Protein AF-A0AAV0VFT0-F1 (afdb_monomer)

Radius of gyration: 14.13 Å; Cα contacts (8 Å, |Δi|>4): 101; chains: 1; bounding box: 34×26×34 Å

Structure (mmCIF, N/CA/C/O backbone):
data_AF-A0AAV0VFT0-F1
#
_entry.id   AF-A0AAV0VFT0-F1
#
loop_
_atom_site.group_PDB
_atom_site.id
_atom_site.type_symbol
_atom_site.label_atom_id
_atom_site.label_alt_id
_atom_site.label_comp_id
_atom_site.label_asy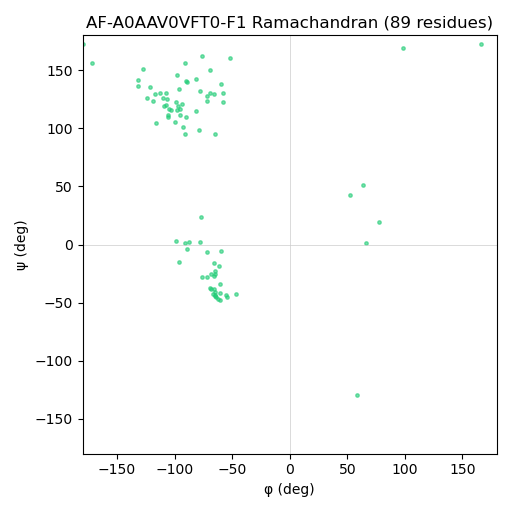m_id
_atom_site.label_entity_id
_atom_site.label_seq_id
_atom_site.pdbx_PDB_ins_code
_atom_site.Cartn_x
_atom_site.Cartn_y
_atom_site.Cartn_z
_atom_site.occupancy
_atom_site.B_iso_or_equiv
_atom_site.auth_seq_id
_atom_site.auth_comp_id
_atom_site.auth_asym_id
_atom_site.auth_atom_id
_atom_site.pdbx_PDB_model_num
ATOM 1 N N . MET A 1 1 ? -16.386 9.930 -10.760 1.00 29.86 1 MET A N 1
ATOM 2 C CA . MET A 1 1 ? -15.197 9.049 -10.754 1.00 29.86 1 MET A CA 1
ATOM 3 C C . MET A 1 1 ? -13.988 9.928 -10.471 1.00 29.86 1 MET A C 1
ATOM 5 O O . MET A 1 1 ? -13.631 10.731 -11.320 1.00 29.86 1 MET A O 1
ATOM 9 N N . TYR A 1 2 ? -13.453 9.892 -9.251 1.00 37.47 2 TYR A N 1
ATOM 10 C CA . TYR A 1 2 ? -12.337 10.755 -8.851 1.00 37.47 2 TYR A CA 1
ATOM 11 C C . TYR A 1 2 ? -11.020 10.034 -9.154 1.00 37.47 2 TYR A C 1
ATOM 13 O O . TYR A 1 2 ? -10.698 9.038 -8.514 1.00 37.47 2 TYR A O 1
ATOM 21 N N . PHE A 1 3 ? -10.279 10.509 -10.154 1.00 44.88 3 PHE A N 1
ATOM 22 C CA . PHE A 1 3 ? -8.950 9.996 -10.484 1.00 44.88 3 PHE A CA 1
ATOM 23 C C . PHE A 1 3 ? -7.898 10.807 -9.722 1.00 44.88 3 PHE A C 1
ATOM 25 O O . PHE A 1 3 ? -7.481 11.876 -10.165 1.00 44.88 3 PHE A O 1
ATOM 32 N N . ALA A 1 4 ? -7.474 10.321 -8.554 1.00 56.84 4 ALA A N 1
ATOM 33 C CA . ALA A 1 4 ? -6.377 10.934 -7.811 1.00 56.84 4 ALA A CA 1
ATOM 34 C C . ALA A 1 4 ? -5.034 10.514 -8.433 1.00 56.84 4 ALA A C 1
ATOM 36 O O . ALA A 1 4 ? -4.533 9.419 -8.178 1.00 56.84 4 ALA A O 1
ATOM 37 N N . LYS A 1 5 ? -4.452 11.375 -9.278 1.00 59.25 5 LYS A N 1
ATOM 38 C CA . LYS A 1 5 ? -3.098 11.185 -9.822 1.00 59.25 5 LYS A CA 1
ATOM 39 C C . LYS A 1 5 ? -2.094 11.900 -8.923 1.00 59.25 5 LYS A C 1
ATOM 41 O O . LYS A 1 5 ? -1.943 13.116 -9.002 1.00 59.25 5 LYS A O 1
ATOM 46 N N . THR A 1 6 ? -1.405 11.156 -8.064 1.00 62.53 6 THR A N 1
ATOM 47 C CA . THR A 1 6 ? -0.439 11.736 -7.120 1.00 62.53 6 THR A CA 1
ATOM 48 C C . THR A 1 6 ? 0.989 11.624 -7.661 1.00 62.53 6 THR A C 1
ATOM 50 O O . THR A 1 6 ? 1.502 10.506 -7.790 1.00 62.53 6 THR A O 1
ATOM 53 N N . PRO A 1 7 ? 1.686 12.743 -7.954 1.00 64.25 7 PRO A N 1
ATOM 54 C CA . PRO A 1 7 ? 3.129 12.692 -8.162 1.00 64.25 7 PRO A CA 1
ATOM 55 C C . PRO A 1 7 ? 3.785 12.164 -6.875 1.00 64.25 7 PRO A C 1
ATOM 57 O O . PRO A 1 7 ? 3.385 12.540 -5.775 1.00 64.25 7 PRO A O 1
ATOM 60 N N . LYS A 1 8 ? 4.778 11.271 -6.996 1.00 71.25 8 LYS A N 1
ATOM 61 C CA . LYS A 1 8 ? 5.397 10.542 -5.864 1.00 71.25 8 LYS A CA 1
ATOM 62 C C . LYS A 1 8 ? 4.423 9.602 -5.130 1.00 71.25 8 LYS A C 1
ATOM 64 O O . LYS A 1 8 ? 4.349 9.617 -3.902 1.00 71.25 8 LYS A O 1
ATOM 69 N N . ALA A 1 9 ? 3.721 8.744 -5.877 1.00 71.12 9 ALA A N 1
ATOM 70 C CA . ALA A 1 9 ? 2.758 7.773 -5.343 1.00 71.12 9 ALA A CA 1
ATOM 71 C C . ALA A 1 9 ? 3.279 6.982 -4.125 1.00 71.12 9 ALA A C 1
ATOM 73 O O . ALA A 1 9 ? 2.571 6.881 -3.131 1.00 71.12 9 ALA A O 1
ATOM 74 N N . CYS A 1 10 ? 4.536 6.516 -4.144 1.00 73.62 10 CYS A N 1
ATOM 75 C CA . CYS A 1 10 ? 5.141 5.809 -3.006 1.00 73.62 10 CYS A CA 1
ATOM 76 C C . CYS A 1 10 ? 5.191 6.677 -1.735 1.00 73.62 10 CYS A C 1
ATOM 78 O O . CYS A 1 10 ? 4.748 6.255 -0.671 1.00 73.62 10 CYS A O 1
ATOM 80 N N . SER A 1 11 ? 5.662 7.924 -1.838 1.00 77.50 11 SER A N 1
ATOM 81 C CA . SER A 1 11 ? 5.739 8.840 -0.694 1.00 77.50 11 SER A CA 1
ATOM 82 C C . SER A 1 11 ? 4.356 9.282 -0.206 1.00 77.50 11 SER A C 1
ATOM 84 O O . SER A 1 11 ? 4.150 9.420 0.998 1.00 77.50 11 SER A O 1
ATOM 86 N N . ALA A 1 12 ? 3.407 9.502 -1.120 1.00 79.56 12 ALA A N 1
ATOM 87 C CA . ALA A 1 12 ? 2.029 9.841 -0.771 1.00 79.56 12 ALA A CA 1
ATOM 88 C C . ALA A 1 12 ?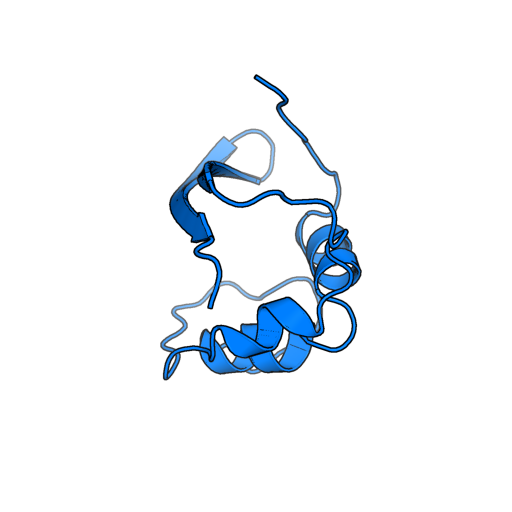 1.334 8.680 -0.042 1.00 79.56 12 ALA A C 1
ATOM 90 O O . ALA A 1 12 ? 0.704 8.887 0.992 1.00 79.56 12 ALA A O 1
ATOM 91 N N . PHE A 1 13 ? 1.517 7.455 -0.536 1.00 76.75 13 PHE A N 1
ATOM 92 C CA . PHE A 1 13 ? 0.956 6.259 0.077 1.00 76.75 13 PHE A CA 1
ATOM 93 C C . PHE A 1 13 ? 1.608 5.954 1.436 1.00 76.75 13 PHE A C 1
ATOM 95 O O . PHE A 1 13 ? 0.897 5.679 2.399 1.00 76.75 13 PHE A O 1
ATOM 102 N N . LYS A 1 14 ? 2.928 6.157 1.574 1.00 81.19 14 LYS A N 1
ATOM 103 C CA . LYS A 1 14 ? 3.627 6.117 2.872 1.00 81.19 14 LYS A CA 1
ATOM 104 C C . LYS A 1 14 ? 3.014 7.087 3.890 1.00 81.19 14 LYS A C 1
ATOM 106 O O . LYS A 1 14 ? 2.817 6.709 5.040 1.00 81.19 14 LYS A O 1
ATOM 111 N N . LYS A 1 15 ? 2.677 8.319 3.486 1.00 81.00 15 LYS A N 1
ATOM 112 C CA . LYS A 1 15 ? 2.021 9.300 4.376 1.00 81.00 15 LYS A CA 1
ATOM 113 C C . LYS A 1 15 ? 0.618 8.864 4.807 1.00 81.00 15 LYS A C 1
ATOM 115 O O . LYS A 1 15 ? 0.266 9.045 5.969 1.00 81.00 15 LYS A O 1
ATOM 120 N N . LEU A 1 16 ? -0.157 8.293 3.887 1.00 78.12 16 LEU A N 1
ATOM 121 C CA . LEU A 1 16 ? -1.514 7.809 4.152 1.00 78.12 16 LEU A CA 1
ATOM 122 C C . LEU A 1 16 ? -1.515 6.610 5.115 1.00 78.12 16 LEU A C 1
ATOM 124 O O . LEU A 1 16 ? -2.296 6.577 6.063 1.00 78.12 16 LEU A O 1
ATOM 128 N N . MET A 1 17 ? -0.586 5.673 4.927 1.00 75.56 17 MET A N 1
ATOM 129 C CA . MET A 1 17 ? -0.413 4.525 5.824 1.00 75.56 17 MET A CA 1
ATOM 130 C C . MET A 1 17 ? 0.201 4.922 7.177 1.00 75.56 17 MET A C 1
ATOM 132 O O . MET A 1 17 ? -0.055 4.277 8.197 1.00 75.56 17 MET A O 1
ATOM 136 N N . GLY A 1 18 ? 0.998 5.993 7.215 1.00 81.38 18 GLY A N 1
ATOM 137 C CA . GLY A 1 18 ? 1.616 6.498 8.439 1.00 81.38 18 GLY A CA 1
ATOM 138 C C . GLY A 1 18 ? 2.502 5.445 9.108 1.00 81.38 18 GLY A C 1
ATOM 139 O O . GLY A 1 18 ? 3.328 4.803 8.456 1.00 81.38 18 GLY A O 1
ATOM 140 N N . ASN A 1 19 ? 2.298 5.231 10.409 1.00 80.62 19 ASN A N 1
ATOM 141 C CA . ASN A 1 19 ? 3.092 4.298 11.220 1.00 80.62 19 ASN A CA 1
ATOM 142 C C . ASN A 1 19 ? 2.921 2.823 10.810 1.00 80.62 19 ASN A C 1
ATOM 144 O O . ASN A 1 19 ? 3.745 1.987 11.166 1.00 80.62 19 ASN A O 1
ATOM 148 N N . THR A 1 20 ? 1.881 2.496 10.039 1.00 82.19 20 THR A N 1
ATOM 149 C CA . THR A 1 20 ? 1.601 1.121 9.584 1.00 82.19 20 THR A CA 1
ATOM 150 C C . THR A 1 20 ? 2.289 0.768 8.262 1.00 82.19 20 THR A C 1
ATOM 152 O O . THR A 1 20 ? 2.235 -0.380 7.822 1.00 82.19 20 THR A O 1
ATOM 155 N N . TRP A 1 21 ? 2.986 1.730 7.641 1.00 81.25 21 TRP A N 1
ATOM 156 C CA . TRP A 1 21 ? 3.683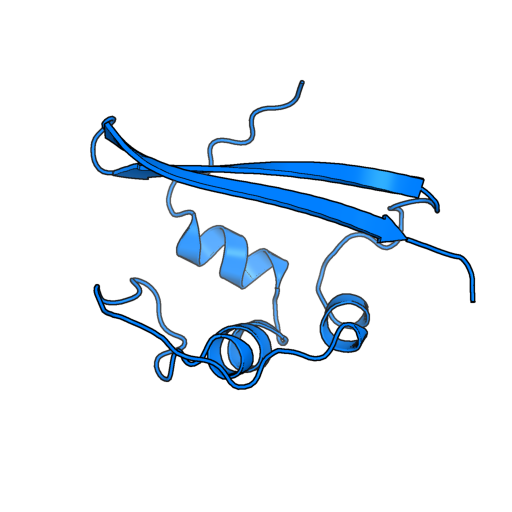 1.549 6.365 1.00 81.25 21 TRP A CA 1
ATOM 157 C C . TRP A 1 21 ? 4.670 0.377 6.379 1.00 81.25 21 TRP A C 1
ATOM 159 O O . TRP A 1 21 ? 4.677 -0.441 5.461 1.00 81.25 21 TRP A O 1
ATOM 169 N N . ALA A 1 22 ? 5.474 0.275 7.439 1.00 82.31 22 ALA A N 1
ATOM 170 C CA . ALA A 1 22 ? 6.467 -0.785 7.574 1.00 82.31 22 ALA A CA 1
ATOM 171 C C . ALA A 1 22 ? 5.815 -2.173 7.654 1.00 82.31 22 ALA A C 1
ATOM 173 O O . ALA A 1 22 ? 6.221 -3.087 6.942 1.00 82.31 22 ALA A O 1
ATOM 174 N N . SER A 1 23 ? 4.759 -2.315 8.460 1.00 83.44 23 SER A N 1
ATOM 175 C CA . SER A 1 23 ? 4.013 -3.568 8.602 1.00 83.44 23 SER A CA 1
ATOM 176 C C . SER A 1 23 ? 3.293 -3.964 7.313 1.00 83.44 23 SER A C 1
ATOM 178 O O . SER A 1 23 ? 3.291 -5.139 6.956 1.00 83.44 23 SER A O 1
ATOM 180 N N . PHE A 1 24 ? 2.734 -2.994 6.582 1.00 82.56 24 PHE A N 1
ATOM 181 C CA . PHE A 1 24 ? 2.112 -3.240 5.281 1.00 82.56 24 PHE A CA 1
ATOM 182 C C . PHE A 1 24 ? 3.128 -3.761 4.259 1.00 82.56 24 PHE A C 1
ATOM 184 O O . PHE A 1 24 ? 2.875 -4.762 3.591 1.00 82.56 24 PHE A O 1
ATOM 191 N N . LEU A 1 25 ? 4.297 -3.124 4.157 1.00 84.44 25 LEU A N 1
ATOM 192 C CA . LEU A 1 25 ? 5.352 -3.570 3.248 1.00 84.44 25 LEU A CA 1
ATOM 193 C C . LEU A 1 25 ? 5.914 -4.937 3.635 1.00 84.44 25 LEU A C 1
ATOM 195 O O . LEU A 1 25 ? 6.046 -5.802 2.770 1.00 84.44 25 LEU A O 1
ATOM 199 N N . HIS A 1 26 ? 6.154 -5.168 4.924 1.00 83.81 26 HIS A N 1
ATOM 200 C CA . HIS A 1 26 ? 6.607 -6.462 5.421 1.00 83.81 26 HIS A CA 1
ATOM 201 C C . HIS A 1 26 ? 5.588 -7.572 5.125 1.00 83.81 26 HIS A C 1
ATOM 203 O O . HIS A 1 26 ? 5.960 -8.650 4.665 1.00 83.81 26 HIS A O 1
ATOM 209 N N . GLY A 1 27 ? 4.292 -7.297 5.298 1.00 81.62 27 GLY A N 1
ATOM 210 C CA . GLY A 1 27 ? 3.229 -8.236 4.937 1.00 81.62 27 GLY A CA 1
ATOM 211 C C . GLY A 1 27 ? 3.142 -8.523 3.434 1.00 81.62 27 GLY A C 1
ATOM 212 O O . GLY A 1 27 ? 2.733 -9.613 3.041 1.00 81.62 27 GLY A O 1
ATOM 213 N N . ASN A 1 28 ? 3.606 -7.595 2.591 1.00 79.81 28 ASN A N 1
ATOM 214 C CA . ASN A 1 28 ? 3.788 -7.792 1.149 1.00 79.81 28 ASN A CA 1
ATOM 215 C C . ASN A 1 28 ? 5.163 -8.395 0.782 1.00 79.81 28 ASN A C 1
ATOM 217 O O . ASN A 1 28 ? 5.445 -8.606 -0.395 1.00 79.81 28 ASN A O 1
ATOM 221 N N . GLY A 1 29 ? 6.011 -8.717 1.767 1.00 81.00 29 GLY A N 1
ATOM 222 C CA . GLY A 1 29 ? 7.328 -9.330 1.555 1.00 81.00 29 GLY A CA 1
ATOM 223 C C . GLY A 1 29 ? 8.396 -8.349 1.078 1.00 81.00 29 GLY A C 1
ATOM 224 O O . GLY A 1 29 ? 9.401 -8.766 0.508 1.00 81.00 29 GLY A O 1
ATOM 225 N N . ILE A 1 30 ? 8.171 -7.050 1.275 1.00 82.06 30 ILE A N 1
ATOM 226 C CA . ILE A 1 30 ? 9.096 -5.986 0.897 1.00 82.06 30 ILE A CA 1
ATOM 227 C C . ILE A 1 30 ? 9.939 -5.628 2.133 1.00 82.06 30 ILE A C 1
ATOM 229 O O . ILE A 1 30 ? 9.402 -5.052 3.082 1.00 82.06 30 ILE A O 1
ATOM 233 N N . PRO A 1 31 ? 11.251 -5.932 2.142 1.00 74.94 31 PRO A N 1
ATOM 234 C CA . PRO A 1 31 ? 12.108 -5.681 3.300 1.00 74.94 31 PRO A CA 1
ATOM 235 C C . PRO A 1 31 ? 12.483 -4.202 3.451 1.00 74.94 31 PRO A C 1
ATOM 237 O O . PRO A 1 31 ? 12.716 -3.735 4.563 1.00 74.94 31 PRO A O 1
ATOM 240 N N . ASN A 1 32 ? 12.537 -3.449 2.345 1.00 77.81 32 ASN A N 1
ATOM 241 C CA . ASN A 1 32 ? 12.892 -2.036 2.381 1.00 77.81 32 ASN A CA 1
ATOM 242 C C . ASN A 1 32 ? 11.642 -1.152 2.472 1.00 77.81 32 ASN A C 1
ATOM 244 O O . ASN A 1 32 ? 10.788 -1.168 1.587 1.00 77.81 32 ASN A O 1
ATOM 248 N N . THR A 1 33 ? 11.563 -0.349 3.534 1.00 75.81 33 THR A N 1
ATOM 249 C CA . THR A 1 33 ? 10.451 0.581 3.777 1.00 75.81 33 THR A CA 1
ATOM 250 C C . THR A 1 33 ? 10.673 1.978 3.199 1.00 75.81 33 THR A C 1
ATOM 252 O O . THR A 1 33 ? 9.825 2.876 3.325 1.00 75.81 33 THR A O 1
ATOM 255 N N . GLU A 1 34 ? 11.808 2.179 2.541 1.00 77.38 34 GLU A N 1
ATOM 256 C CA . GLU A 1 34 ? 12.158 3.424 1.884 1.00 77.38 34 GLU A CA 1
ATOM 257 C C . GLU A 1 34 ? 11.683 3.441 0.430 1.00 77.38 34 GLU A C 1
ATOM 259 O O . GLU A 1 34 ? 11.716 2.449 -0.293 1.00 77.38 34 GLU A O 1
ATOM 264 N N . CYS A 1 35 ? 11.197 4.606 0.008 1.00 72.31 35 CYS A N 1
ATOM 265 C CA . CYS A 1 35 ? 10.873 4.864 -1.388 1.00 72.31 35 CYS A CA 1
ATOM 266 C C . CYS A 1 35 ? 12.132 5.408 -2.084 1.00 72.31 35 CYS A C 1
ATOM 268 O O . CYS A 1 35 ? 12.767 6.292 -1.508 1.00 72.31 35 CYS A O 1
ATOM 270 N N . PRO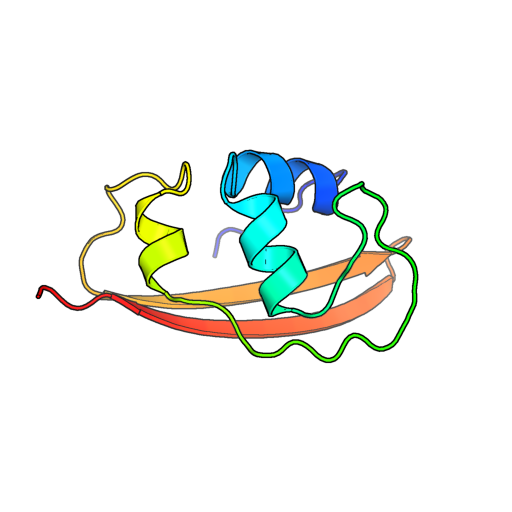 A 1 36 ? 12.440 5.011 -3.332 1.00 74.50 36 PRO A N 1
ATOM 271 C CA . PRO A 1 36 ? 11.645 4.163 -4.222 1.00 74.50 36 PRO A CA 1
ATOM 272 C C . PRO A 1 36 ? 11.796 2.663 -3.934 1.00 74.50 36 PRO A C 1
ATOM 274 O O . PRO A 1 36 ? 12.886 2.174 -3.663 1.00 74.50 36 PRO A O 1
ATOM 277 N N . LEU A 1 37 ? 10.689 1.929 -4.072 1.00 74.94 37 LEU A N 1
ATOM 278 C CA . LEU A 1 37 ? 10.711 0.470 -4.027 1.00 74.94 37 LEU A CA 1
ATOM 279 C C . LEU A 1 37 ? 11.488 -0.065 -5.234 1.00 74.94 37 LEU A C 1
ATOM 281 O O . LEU A 1 37 ? 11.228 0.333 -6.373 1.00 74.94 37 LEU A O 1
ATOM 285 N N . LEU A 1 38 ? 12.442 -0.955 -4.972 1.00 77.19 38 LEU A N 1
ATOM 286 C CA . LEU A 1 38 ? 13.235 -1.604 -6.011 1.00 77.19 38 LEU A CA 1
ATOM 287 C C . LEU A 1 38 ? 12.369 -2.574 -6.821 1.00 77.19 38 LEU A C 1
ATOM 289 O O . LEU A 1 38 ? 11.410 -3.153 -6.313 1.00 77.19 38 LEU A O 1
ATOM 293 N N . GLN A 1 39 ? 12.716 -2.755 -8.094 1.00 70.81 39 GLN A N 1
ATOM 294 C CA . GLN A 1 39 ? 12.045 -3.727 -8.947 1.00 70.81 39 GLN A CA 1
ATOM 295 C C . GLN A 1 39 ? 12.449 -5.142 -8.520 1.00 70.81 39 GLN A C 1
ATOM 297 O O . GLN A 1 39 ? 13.633 -5.447 -8.407 1.00 70.81 39 GLN A O 1
ATOM 302 N N . GLY A 1 40 ? 11.463 -6.001 -8.285 1.00 75.62 40 GLY A N 1
ATOM 303 C CA . GLY A 1 40 ? 11.686 -7.371 -7.843 1.00 75.62 40 GLY A CA 1
ATOM 304 C C . GLY A 1 40 ? 10.373 -8.122 -7.660 1.00 75.62 40 GLY A C 1
ATOM 305 O O . GLY A 1 40 ? 9.291 -7.541 -7.762 1.00 75.62 40 GLY A O 1
ATOM 306 N N . VAL A 1 41 ? 10.478 -9.424 -7.402 1.00 76.44 41 VAL A N 1
ATOM 307 C CA . VAL A 1 41 ? 9.336 -10.257 -7.015 1.00 76.44 41 VAL A CA 1
ATOM 308 C C . VAL A 1 41 ? 9.307 -10.325 -5.496 1.00 76.44 41 VAL A C 1
ATOM 310 O O . VAL A 1 41 ? 10.235 -10.841 -4.878 1.00 76.44 41 VAL A O 1
ATOM 313 N N . PHE A 1 42 ? 8.239 -9.806 -4.899 1.00 79.25 42 PHE A N 1
ATOM 314 C CA . PHE A 1 42 ? 8.036 -9.827 -3.456 1.00 79.25 42 PHE A CA 1
ATOM 315 C C . PHE A 1 42 ? 6.962 -10.853 -3.120 1.00 79.25 42 PHE A C 1
ATOM 317 O O . PHE A 1 42 ? 5.862 -10.816 -3.673 1.00 79.25 42 PHE A O 1
ATOM 324 N N . LYS A 1 43 ? 7.292 -11.792 -2.232 1.00 79.38 43 LYS A N 1
ATOM 325 C CA . LYS A 1 43 ? 6.343 -12.775 -1.713 1.00 79.38 43 LYS A CA 1
ATOM 326 C C . LYS A 1 43 ? 6.192 -12.539 -0.221 1.00 79.38 43 LYS A C 1
ATOM 328 O O . LYS A 1 43 ? 7.087 -12.855 0.557 1.00 79.38 43 LYS A O 1
ATOM 333 N N . GLY A 1 44 ? 5.071 -11.943 0.151 1.00 82.62 44 GLY A N 1
ATOM 334 C CA . GLY A 1 44 ? 4.750 -11.661 1.539 1.00 82.62 44 GLY A CA 1
ATOM 335 C C . GLY A 1 44 ? 3.965 -12.779 2.219 1.00 82.62 44 GLY A C 1
ATOM 336 O O . GLY A 1 44 ? 3.269 -13.534 1.539 1.00 82.62 44 GLY A O 1
ATOM 337 N N . PRO A 1 45 ? 4.036 -12.869 3.558 1.00 83.75 45 PRO A N 1
ATOM 338 C CA . PRO A 1 45 ? 3.188 -13.763 4.346 1.00 83.75 45 PRO A CA 1
ATOM 339 C C . PRO A 1 45 ? 1.719 -13.301 4.414 1.00 83.75 45 PRO A C 1
ATOM 341 O O . PRO A 1 45 ? 0.883 -14.027 4.944 1.00 83.75 45 PRO A O 1
ATOM 344 N N . GLY A 1 46 ? 1.396 -12.115 3.883 1.00 78.25 46 GLY A N 1
ATOM 345 C CA . GLY A 1 46 ? 0.115 -11.437 4.069 1.00 78.25 46 GLY A CA 1
ATOM 346 C C . GLY A 1 46 ? 0.194 -10.375 5.170 1.00 78.25 46 GLY A C 1
ATOM 347 O O . GLY A 1 46 ? 1.179 -10.283 5.903 1.00 78.25 46 GLY A O 1
ATOM 348 N N . PHE A 1 47 ? -0.837 -9.538 5.274 1.00 77.94 47 PHE A N 1
ATOM 349 C CA . PHE A 1 47 ? -0.950 -8.489 6.291 1.00 77.94 47 PHE A CA 1
ATOM 350 C C . PHE A 1 47 ? -2.280 -8.600 7.040 1.00 77.94 47 PHE A C 1
ATOM 352 O O . PHE A 1 47 ? -3.279 -9.054 6.486 1.00 77.94 47 PHE A O 1
ATOM 359 N N . ASP A 1 48 ? -2.287 -8.168 8.301 1.00 78.50 48 ASP A N 1
ATOM 360 C CA . ASP A 1 48 ? -3.490 -8.131 9.133 1.00 78.50 48 ASP A CA 1
ATOM 361 C C . ASP A 1 48 ? -4.363 -6.921 8.764 1.00 78.50 48 ASP A C 1
ATOM 363 O O . ASP A 1 48 ? -3.872 -5.794 8.663 1.00 78.50 48 ASP A O 1
ATOM 367 N N . LEU A 1 49 ? -5.667 -7.135 8.580 1.00 71.94 49 LEU A N 1
ATOM 368 C CA . LEU A 1 49 ? -6.625 -6.067 8.287 1.00 71.94 49 LEU A CA 1
ATOM 369 C C . LEU A 1 49 ? -6.757 -5.070 9.452 1.00 71.94 49 LEU A C 1
ATOM 371 O O . LEU A 1 49 ? -7.079 -3.905 9.214 1.00 71.94 49 LEU A O 1
ATOM 375 N N . LEU A 1 50 ? -6.423 -5.474 10.684 1.00 72.06 50 LEU A N 1
ATOM 376 C CA . LEU A 1 50 ? -6.367 -4.579 11.850 1.00 72.06 50 LEU A CA 1
ATOM 377 C C . LEU A 1 50 ? -5.337 -3.447 11.692 1.00 72.06 50 LEU A C 1
ATOM 379 O O . LEU A 1 50 ? -5.421 -2.428 12.378 1.00 72.06 50 LEU A O 1
ATOM 383 N N . LEU A 1 51 ? -4.377 -3.575 10.767 1.00 69.31 51 LEU A N 1
ATOM 384 C CA . LEU A 1 51 ? -3.456 -2.486 10.439 1.00 69.31 51 LEU A CA 1
ATOM 385 C C . LEU A 1 51 ? -4.197 -1.258 9.906 1.00 69.31 51 LEU A C 1
ATOM 387 O O . LEU A 1 51 ? -3.785 -0.140 10.206 1.00 69.31 51 LEU A O 1
ATOM 391 N N . PHE A 1 52 ? -5.303 -1.434 9.177 1.00 69.19 52 PHE A N 1
ATOM 392 C CA . PHE A 1 52 ? -6.046 -0.307 8.611 1.00 69.19 52 PHE A CA 1
ATOM 393 C C . PHE A 1 52 ? -6.740 0.548 9.676 1.00 69.19 52 PHE A C 1
ATOM 395 O O . PHE A 1 52 ? -6.882 1.749 9.462 1.00 69.19 52 PHE A O 1
ATOM 402 N N . GLU A 1 53 ? -7.065 -0.002 10.851 1.00 69.00 53 GLU A N 1
ATOM 403 C CA . GLU A 1 53 ? -7.618 0.775 11.975 1.00 69.00 53 GLU A CA 1
ATOM 404 C C . GLU A 1 53 ? -6.617 1.794 12.538 1.00 69.00 53 GLU A C 1
ATOM 406 O O . GLU A 1 53 ? -7.010 2.824 13.080 1.00 69.00 53 GLU A O 1
ATOM 411 N N . LYS A 1 54 ? -5.314 1.516 12.4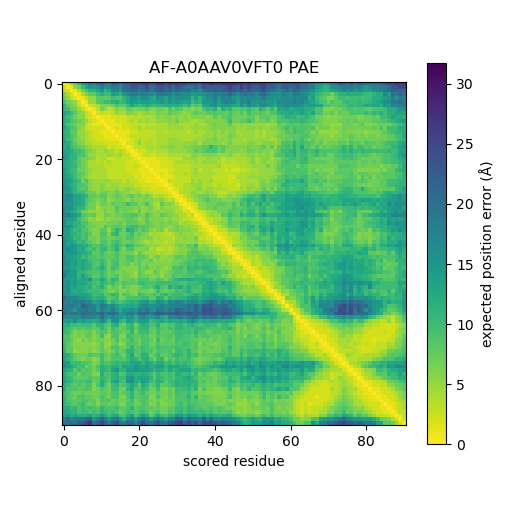00 1.00 68.62 54 LYS A N 1
ATOM 412 C CA . LYS A 1 54 ? -4.221 2.367 12.898 1.00 68.62 54 LYS A CA 1
ATOM 413 C C . LYS A 1 54 ? -3.614 3.264 11.816 1.00 68.62 54 LYS A C 1
ATOM 415 O O . LYS A 1 54 ? -2.620 3.945 12.071 1.00 68.62 54 LYS A O 1
ATOM 420 N N . THR A 1 55 ? -4.156 3.230 10.599 1.00 70.75 55 THR A N 1
ATOM 421 C CA . THR A 1 55 ? -3.732 4.135 9.522 1.00 70.75 55 THR A CA 1
ATOM 422 C C . THR A 1 55 ? -4.303 5.533 9.739 1.00 70.75 55 THR A C 1
ATOM 424 O O . THR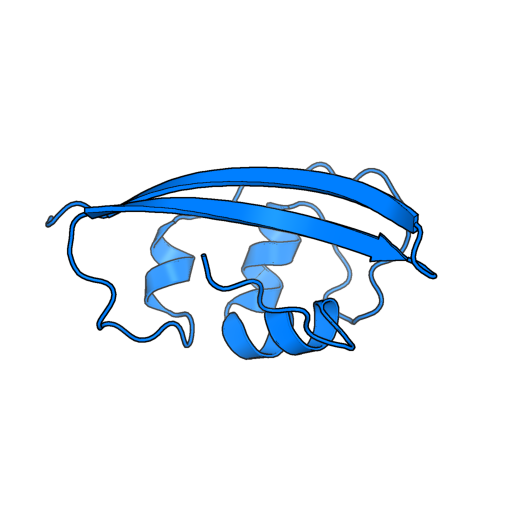 A 1 55 ? -5.297 5.714 10.434 1.00 70.75 55 THR A O 1
ATOM 427 N N . ASN A 1 56 ? -3.725 6.533 9.072 1.00 67.56 56 ASN A N 1
ATOM 428 C CA . ASN A 1 56 ? -4.287 7.886 9.037 1.00 67.56 56 ASN A CA 1
ATOM 429 C C . ASN A 1 56 ? -5.482 7.993 8.067 1.00 67.56 56 ASN A C 1
ATOM 431 O O . ASN A 1 56 ? -5.760 9.074 7.541 1.00 67.56 56 ASN A O 1
ATOM 435 N N . LEU A 1 57 ? -6.158 6.878 7.766 1.00 69.25 57 LEU A N 1
ATOM 436 C CA . LEU A 1 57 ? -7.357 6.898 6.943 1.00 69.25 57 LEU A CA 1
ATOM 437 C C . LEU A 1 57 ? -8.481 7.583 7.729 1.00 69.25 57 LEU A C 1
ATOM 439 O O . LEU A 1 57 ? -8.719 7.229 8.884 1.00 69.25 57 LEU A O 1
ATOM 443 N N . PRO A 1 58 ? -9.182 8.565 7.136 1.00 62.19 58 PRO A N 1
ATOM 444 C CA . PRO A 1 58 ? -10.290 9.213 7.816 1.00 62.19 58 PRO A CA 1
ATOM 445 C C . PRO A 1 58 ? -11.346 8.171 8.197 1.00 62.19 58 PRO A C 1
ATOM 447 O O . PRO A 1 58 ? -11.898 7.485 7.344 1.00 62.19 58 PRO A O 1
ATOM 450 N N . GLN A 1 59 ? -11.654 8.085 9.491 1.00 59.81 59 GLN A N 1
ATOM 451 C CA . GLN A 1 59 ? -12.647 7.167 10.070 1.00 59.81 59 GLN A CA 1
ATOM 452 C C . GLN A 1 59 ? -14.077 7.361 9.520 1.00 59.81 59 GLN A C 1
ATOM 454 O O . GLN A 1 59 ? -14.976 6.596 9.850 1.00 59.81 59 GLN A O 1
ATOM 459 N N . SER A 1 60 ? -14.298 8.380 8.683 1.00 59.31 60 SER A N 1
ATOM 460 C CA . SER A 1 60 ? -15.571 8.692 8.031 1.00 59.31 60 SER A CA 1
ATOM 461 C C . SER A 1 60 ? -15.898 7.813 6.819 1.00 59.31 60 SER A C 1
ATOM 463 O O . SER A 1 60 ? -16.932 8.034 6.185 1.00 59.31 60 SER A O 1
ATOM 465 N N . PHE A 1 61 ? -15.064 6.823 6.472 1.00 60.78 61 PHE A N 1
ATOM 466 C CA . PHE A 1 61 ? -15.474 5.773 5.537 1.00 60.78 61 PHE A CA 1
ATOM 467 C C . PHE A 1 61 ? -16.606 4.959 6.178 1.00 60.78 61 PHE A C 1
ATOM 469 O O . PHE A 1 61 ? -16.380 4.069 6.993 1.00 60.78 61 PHE A O 1
ATOM 476 N N . PHE A 1 62 ? -17.840 5.339 5.845 1.00 58.50 62 PHE A N 1
ATOM 477 C CA . PHE A 1 62 ? -19.064 4.647 6.232 1.00 58.50 62 PHE A CA 1
ATOM 478 C C . PHE A 1 62 ? -19.012 3.147 5.888 1.00 58.50 62 PHE A C 1
ATOM 480 O O . PHE A 1 62 ? -18.256 2.697 5.031 1.00 58.50 62 PHE A O 1
ATOM 487 N N . TYR A 1 63 ? -19.872 2.364 6.537 1.00 68.62 63 TYR A N 1
ATOM 488 C CA . TYR A 1 63 ? -20.104 0.965 6.181 1.00 68.62 63 TYR A CA 1
ATOM 489 C C . TYR A 1 63 ? -20.561 0.852 4.722 1.00 68.62 63 TYR A C 1
ATOM 491 O O . TYR A 1 63 ? -21.478 1.560 4.299 1.00 68.62 63 TYR A O 1
ATOM 499 N N . GLY A 1 64 ? -19.934 -0.034 3.951 1.00 75.00 64 GLY A N 1
ATOM 500 C CA . GLY A 1 64 ? -20.226 -0.160 2.528 1.00 75.00 64 GLY A CA 1
ATOM 501 C C . GLY A 1 64 ? -19.195 -0.973 1.753 1.00 75.00 64 GLY A C 1
ATOM 502 O O . GLY A 1 64 ? -18.152 -1.366 2.274 1.00 75.00 64 GLY A O 1
ATOM 503 N N . THR A 1 65 ? -19.511 -1.230 0.484 1.00 81.62 65 THR A N 1
ATOM 504 C CA . THR A 1 65 ? -18.593 -1.864 -0.469 1.00 81.62 65 THR A CA 1
ATOM 505 C C . THR A 1 65 ? -17.913 -0.790 -1.308 1.00 81.62 65 THR A C 1
ATOM 507 O O . THR A 1 65 ? -18.566 -0.055 -2.048 1.00 81.62 65 THR A O 1
ATOM 510 N N . TYR A 1 66 ? -16.591 -0.721 -1.217 1.00 80.00 66 TYR A N 1
ATOM 511 C CA . TYR A 1 66 ? -15.755 0.218 -1.947 1.00 80.00 66 TYR A CA 1
ATOM 512 C C . TYR A 1 66 ? -14.981 -0.507 -3.036 1.00 80.00 66 TYR A C 1
ATOM 514 O O . TYR A 1 66 ? -14.312 -1.508 -2.787 1.00 80.00 66 TYR A O 1
ATOM 522 N N . LYS A 1 67 ? -15.033 0.033 -4.253 1.00 82.75 67 LYS A N 1
ATOM 523 C CA . LYS A 1 67 ? -14.230 -0.443 -5.376 1.00 82.75 67 LYS A CA 1
ATOM 524 C C . LYS A 1 67 ? -13.100 0.545 -5.640 1.00 82.75 67 LYS A C 1
ATOM 526 O O . LYS A 1 67 ? -13.336 1.654 -6.117 1.00 82.75 67 LYS A O 1
ATOM 531 N N . LEU A 1 68 ? -11.876 0.141 -5.329 1.00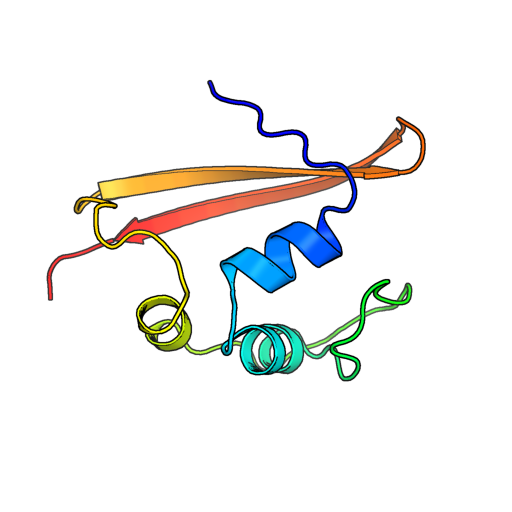 78.56 68 LEU A N 1
ATOM 532 C CA . LEU A 1 68 ? -10.664 0.922 -5.547 1.00 78.56 68 LEU A CA 1
ATOM 533 C C . LEU A 1 68 ? -9.989 0.458 -6.832 1.00 78.56 68 LEU A C 1
ATOM 535 O O . LEU A 1 68 ? -9.648 -0.714 -6.976 1.00 78.56 68 LEU A O 1
ATOM 539 N N . HIS A 1 69 ? -9.792 1.384 -7.765 1.00 80.38 69 HIS A N 1
ATOM 540 C CA . HIS A 1 69 ? -9.009 1.149 -8.972 1.00 80.38 69 HIS A CA 1
ATOM 541 C C . HIS A 1 69 ? -7.661 1.849 -8.813 1.00 80.38 69 HIS A C 1
ATOM 543 O O . HIS A 1 69 ? -7.606 3.075 -8.710 1.00 80.38 69 HIS A O 1
ATOM 549 N N . MET A 1 70 ? -6.580 1.077 -8.804 1.00 76.81 70 MET A N 1
ATOM 550 C CA . MET A 1 70 ? -5.217 1.592 -8.762 1.00 76.81 70 MET A CA 1
ATOM 551 C C . MET A 1 70 ? -4.534 1.336 -10.097 1.00 76.81 70 MET A C 1
ATOM 553 O O . MET A 1 70 ? -4.481 0.209 -10.585 1.00 76.81 70 MET A O 1
ATOM 557 N N . TYR A 1 71 ? -4.006 2.402 -10.686 1.00 79.75 71 TYR A N 1
ATOM 558 C CA . TYR A 1 71 ? -3.233 2.358 -11.919 1.00 79.75 71 TYR A CA 1
ATOM 559 C C . TYR A 1 71 ? -1.830 2.841 -11.611 1.00 79.75 71 TYR A C 1
ATOM 561 O O . TYR A 1 71 ? -1.649 3.911 -11.024 1.00 79.75 71 TYR A O 1
ATOM 569 N N . TYR A 1 72 ? -0.842 2.063 -12.022 1.00 75.38 72 TYR A N 1
ATOM 570 C CA . TYR A 1 72 ? 0.546 2.426 -11.852 1.00 75.38 72 TYR A CA 1
ATOM 571 C C . TYR A 1 72 ? 1.137 2.813 -13.204 1.00 75.38 72 TYR A C 1
ATOM 573 O O . TYR A 1 72 ? 1.158 2.019 -14.145 1.00 75.38 72 TYR A O 1
ATOM 581 N N . SER A 1 73 ? 1.606 4.057 -13.297 1.00 74.31 73 SER A N 1
ATOM 582 C CA . SER A 1 73 ? 2.209 4.612 -14.507 1.00 74.31 73 SER A CA 1
ATOM 583 C C . SER A 1 73 ? 3.635 5.081 -14.248 1.00 74.31 73 SER A C 1
ATOM 585 O O . SER A 1 73 ? 3.871 5.789 -13.263 1.00 74.31 73 SER A O 1
ATOM 587 N N . ARG A 1 74 ? 4.567 4.765 -15.148 1.00 72.62 74 ARG A N 1
ATOM 588 C CA . ARG A 1 74 ? 5.944 5.277 -15.147 1.00 72.62 74 ARG A CA 1
ATOM 589 C C . ARG A 1 74 ? 6.201 5.931 -16.502 1.00 72.62 74 ARG A C 1
ATOM 591 O O . ARG A 1 74 ? 5.961 5.316 -17.524 1.00 72.62 74 ARG A O 1
ATOM 598 N N . SER A 1 75 ? 6.650 7.187 -16.509 1.00 74.81 75 SER A N 1
ATOM 599 C CA . SER A 1 75 ? 6.910 7.943 -17.748 1.00 74.81 75 SER A CA 1
ATOM 600 C C . SER A 1 75 ? 5.733 7.961 -18.747 1.00 74.81 75 SER A C 1
ATOM 602 O O . SER A 1 75 ? 5.932 7.807 -19.944 1.00 74.81 75 SER A O 1
ATOM 604 N N . ASN A 1 76 ? 4.502 8.153 -18.250 1.00 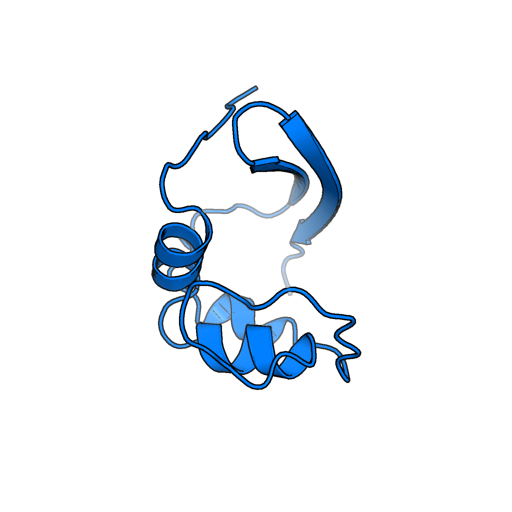70.44 76 ASN A N 1
ATOM 605 C CA . ASN A 1 76 ? 3.238 8.099 -19.011 1.00 70.44 76 ASN A CA 1
ATOM 606 C C . ASN A 1 76 ? 2.834 6.732 -19.595 1.00 70.44 76 ASN A C 1
ATOM 608 O O . ASN A 1 76 ? 1.743 6.639 -20.151 1.00 70.44 76 ASN A O 1
ATOM 612 N N . GLU A 1 77 ? 3.600 5.664 -19.376 1.00 76.69 77 GLU A N 1
ATOM 613 C CA . GLU A 1 77 ? 3.178 4.300 -19.708 1.00 76.69 77 GLU A CA 1
ATOM 614 C C . GLU A 1 77 ? 2.590 3.598 -18.482 1.00 76.69 77 GLU A C 1
ATOM 616 O O . GLU A 1 77 ? 3.138 3.669 -17.376 1.00 76.69 77 GLU A O 1
ATOM 621 N N . ILE A 1 78 ? 1.445 2.933 -18.660 1.00 77.00 78 ILE A N 1
ATOM 622 C CA . ILE A 1 78 ? 0.801 2.139 -17.609 1.00 77.00 78 ILE A CA 1
ATOM 623 C C . ILE A 1 78 ? 1.493 0.781 -17.564 1.00 77.00 78 ILE A C 1
ATOM 625 O O . ILE A 1 78 ? 1.400 0.008 -18.511 1.00 77.00 78 ILE A O 1
ATOM 629 N N . PHE A 1 79 ? 2.161 0.481 -16.454 1.00 77.75 79 PHE A N 1
ATOM 630 C CA . PHE A 1 79 ? 2.857 -0.795 -16.275 1.00 77.75 79 PHE A CA 1
ATOM 631 C C . PHE A 1 79 ? 2.018 -1.826 -15.513 1.00 77.75 79 PHE A C 1
ATOM 633 O O . PHE A 1 79 ? 2.351 -3.008 -15.504 1.00 77.75 79 PHE A O 1
ATOM 640 N N . GLY A 1 80 ? 0.939 -1.397 -14.852 1.00 75.31 80 GLY A N 1
ATOM 641 C CA . GLY A 1 80 ? 0.080 -2.304 -14.102 1.00 75.31 80 GLY A CA 1
ATOM 642 C C . GLY A 1 80 ? -1.194 -1.654 -13.579 1.00 75.31 80 GLY A C 1
ATOM 643 O O . GLY A 1 80 ? -1.263 -0.442 -13.363 1.00 75.31 80 GLY A O 1
ATOM 644 N N . CYS A 1 81 ? -2.203 -2.489 -13.345 1.00 81.31 81 CYS A N 1
ATOM 645 C CA . CYS A 1 81 ? -3.463 -2.115 -12.716 1.00 81.31 81 CYS A CA 1
ATOM 646 C C . CYS A 1 81 ? -3.803 -3.122 -11.614 1.00 81.31 81 CYS A C 1
ATOM 648 O O . CYS A 1 81 ? -3.568 -4.319 -11.771 1.00 81.31 81 CYS A O 1
ATOM 650 N N . GLN A 1 82 ? -4.347 -2.633 -10.503 1.00 79.94 82 GLN A N 1
ATOM 651 C CA . GLN A 1 82 ? -4.890 -3.452 -9.427 1.00 79.94 82 GLN A CA 1
ATOM 652 C C . GLN A 1 82 ? -6.274 -2.933 -9.049 1.00 79.94 82 GLN A C 1
ATOM 654 O O . GLN A 1 82 ? -6.486 -1.725 -8.924 1.00 79.94 82 GLN A O 1
ATOM 659 N N . VAL A 1 83 ? -7.215 -3.851 -8.851 1.00 82.50 83 VAL A N 1
ATOM 660 C CA . VAL A 1 83 ? -8.571 -3.531 -8.405 1.00 82.50 83 VAL A CA 1
ATOM 661 C C . VAL A 1 83 ? -8.802 -4.213 -7.069 1.00 82.50 83 VAL A C 1
ATOM 663 O O . VAL A 1 83 ? -8.679 -5.431 -6.971 1.00 82.50 83 VAL A O 1
ATOM 666 N N . TYR A 1 84 ? -9.156 -3.426 -6.059 1.00 80.25 84 TYR A N 1
ATOM 667 C CA . TYR A 1 84 ? -9.514 -3.928 -4.737 1.00 80.25 84 TYR A CA 1
ATOM 668 C C . TYR A 1 84 ? -10.990 -3.666 -4.488 1.00 80.25 84 TYR A C 1
ATOM 670 O O . TYR A 1 84 ? -11.477 -2.551 -4.681 1.00 80.25 84 TYR A O 1
ATOM 678 N N . ILE A 1 85 ? -11.699 -4.701 -4.055 1.00 83.38 85 ILE A N 1
ATOM 679 C CA . ILE A 1 85 ? -13.062 -4.589 -3.550 1.00 83.38 85 ILE A CA 1
ATOM 680 C C . ILE A 1 85 ? -12.951 -4.741 -2.039 1.00 83.38 85 ILE A C 1
ATOM 682 O O . ILE A 1 85 ? -12.577 -5.803 -1.550 1.00 83.38 85 ILE A O 1
ATOM 686 N N . ILE A 1 86 ? -13.204 -3.656 -1.317 1.00 80.19 86 ILE A N 1
ATOM 687 C CA . ILE A 1 86 ? -13.120 -3.608 0.140 1.00 80.19 86 ILE A CA 1
ATOM 688 C C . ILE A 1 86 ? -14.537 -3.503 0.679 1.00 80.19 86 ILE A C 1
ATOM 690 O O . ILE A 1 86 ? -15.243 -2.540 0.390 1.00 80.19 86 ILE A O 1
ATOM 694 N N . GLU A 1 87 ? -14.950 -4.487 1.466 1.00 79.88 87 GLU A N 1
ATOM 695 C CA . GLU A 1 87 ? -16.230 -4.470 2.165 1.00 79.88 87 GLU A CA 1
ATOM 696 C C . GLU A 1 87 ? -15.993 -4.129 3.638 1.00 79.88 87 GLU A C 1
ATOM 698 O O . GLU A 1 87 ? -15.334 -4.877 4.360 1.00 79.88 87 GLU A O 1
ATOM 703 N N . ILE A 1 88 ? -16.517 -2.987 4.083 1.00 76.50 88 ILE A N 1
ATOM 704 C CA . ILE A 1 88 ? -16.408 -2.538 5.474 1.00 76.50 88 ILE A CA 1
ATOM 705 C C . ILE 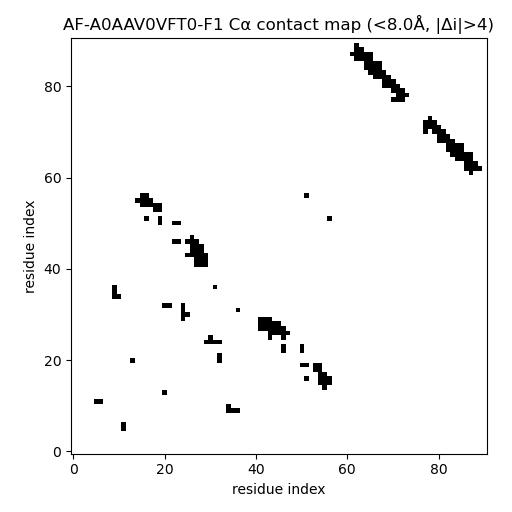A 1 88 ? -17.723 -2.871 6.183 1.00 76.50 88 ILE A C 1
ATOM 707 O O . ILE A 1 88 ? -18.741 -2.211 5.957 1.00 76.50 88 ILE A O 1
ATOM 711 N N . LYS A 1 89 ? -17.704 -3.903 7.037 1.00 72.81 89 LYS A N 1
ATOM 712 C CA . LYS A 1 89 ? -18.853 -4.330 7.858 1.00 72.81 89 LYS A CA 1
ATOM 713 C C . LYS A 1 89 ? -18.757 -3.771 9.274 1.00 72.81 89 LYS A C 1
ATOM 715 O O . LYS A 1 89 ? -17.668 -3.650 9.827 1.00 72.81 89 LYS A O 1
ATOM 720 N N . ARG A 1 90 ? -19.911 -3.460 9.870 1.00 66.31 90 ARG A N 1
ATOM 721 C CA . ARG A 1 90 ? -20.015 -3.150 11.300 1.00 66.31 90 ARG A CA 1
ATOM 722 C C . ARG A 1 90 ? -19.830 -4.444 12.085 1.00 66.31 90 ARG A C 1
ATOM 724 O O . ARG A 1 90 ? -20.529 -5.412 11.799 1.00 66.31 90 ARG A O 1
ATOM 731 N N . ARG A 1 91 ? -18.854 -4.453 12.993 1.00 60.22 91 ARG A N 1
ATOM 732 C CA . ARG A 1 91 ? -18.628 -5.552 13.935 1.00 60.22 91 ARG A CA 1
ATOM 733 C C . ARG A 1 91 ? -19.767 -5.641 14.945 1.00 60.22 91 ARG A C 1
ATOM 735 O O . ARG A 1 91 ? -20.309 -4.565 15.295 1.00 60.22 91 ARG A O 1
#

Organism: NCBI:txid13131

Mean predicted aligned error: 8.93 Å

pLDDT: mean 73.89, std 9.6, range [29.86, 84.44]

InterPro domains:
  IPR036846 GM2-AP, lipid-recognition domain superfamily [G3DSA:2.70.220.10] (4-90)
  IPR036846 GM2-AP, lipid-recognition domain superfamily [SSF63707] (8-82)

Secondary structure (DSSP, 8-state):
------TTHHHHHHHHHGGGHHHHHHHTT----SSSPPSS--------GGGGGGSS--TT--SEEEEEEEEEEETTEEEEEEEEEEEE---

Sequence (91 aa):
MYFAKTPKACSAFKKLMGNTWASFLHGNGIPNTECPLLQGVFKGPGFDLLLFEKTNLPQSFFYGTYKLHMYYSRSNEIFGCQVYIIEIKRR

Foldseek 3Di:
DDDDDDDVPLVVVCQQLDPCQCQQCQQQQQNDSDPPGDDDRGHGVHHDPVSNVVGNPPPPPDFAWDWDWDFDDDPNHTPDIDIDTDGHDDD

Solvent-accessible surface area (backbone atoms only — not comparable to full-atom values): 5885 Å² total; per-residue (Å²): 136,88,83,84,82,58,87,58,51,63,61,54,50,40,60,45,30,41,88,36,35,55,58,51,34,44,14,45,35,38,88,68,81,57,76,78,75,78,92,78,91,59,76,38,92,53,65,67,74,73,49,62,78,65,23,68,59,70,84,78,70,66,77,44,79,43,80,46,80,46,76,44,66,58,96,89,42,74,80,49,74,50,77,47,78,48,74,46,74,85,129